Protein AF-A0A6I1G7W7-F1 (afdb_monomer_lite)

Secondary structure (DSSP, 8-state):
-PPPHHHHHHHHHHHHHHHHHHHHHS-TTSHHHHHHHHHHHHHHHHHHHTS-HHHHHH-TTS-HHHH--

Radius of gyration: 13.37 Å; chains: 1; bounding box: 28×28×34 Å

pLDDT: mean 93.45, std 9.61, range [44.25, 98.56]

Foldseek 3Di:
DQDALVVLVVLLVVLVVQLVVLCVVDHCVDPVSVVSNVVSLQSNLVSLVSHDPVVCVVPVVDPSVVSND

Sequence (69 aa):
MSRHDGDRLDDITAAIHAIRTHTERGPVSDALVRDAVRIRLLEIGEAVKALDAELTVSEPEIPWRQLTA

Structure (mmCIF, N/CA/C/O backbone):
data_AF-A0A6I1G7W7-F1
#
_entry.id   AF-A0A6I1G7W7-F1
#
loop_
_atom_site.group_PDB
_atom_site.id
_atom_site.type_symbol
_atom_site.label_atom_id
_atom_site.label_alt_id
_atom_site.label_comp_id
_atom_site.label_asym_id
_atom_site.label_entity_id
_atom_site.label_seq_id
_atom_site.pdbx_PDB_ins_code
_atom_site.Cartn_x
_atom_site.Cartn_y
_atom_site.Cartn_z
_atom_site.occupancy
_atom_site.B_iso_or_equiv
_atom_site.auth_seq_id
_atom_site.auth_comp_id
_atom_site.auth_asym_id
_atom_site.auth_atom_id
_atom_site.pdbx_PDB_model_num
ATOM 1 N N . MET A 1 1 ? 4.870 16.723 16.248 1.00 44.25 1 MET A N 1
ATOM 2 C CA . MET A 1 1 ? 3.570 16.788 15.552 1.00 44.25 1 MET A CA 1
ATOM 3 C C . MET A 1 1 ? 3.308 15.412 14.984 1.00 44.25 1 MET A C 1
ATOM 5 O O . MET A 1 1 ? 4.031 15.014 14.080 1.00 44.25 1 MET A O 1
ATOM 9 N N . SER A 1 2 ? 2.389 14.650 15.579 1.00 57.75 2 SER A N 1
ATOM 10 C CA . SER A 1 2 ? 1.947 13.393 14.966 1.00 57.75 2 SER A CA 1
ATOM 11 C C . SER A 1 2 ? 1.312 13.751 13.623 1.00 57.75 2 SER A C 1
ATOM 13 O O . SER A 1 2 ? 0.481 14.660 13.592 1.00 57.75 2 SER A O 1
ATOM 15 N N . ARG A 1 3 ? 1.739 13.122 12.520 1.00 64.94 3 ARG A N 1
ATOM 16 C CA . ARG A 1 3 ? 0.993 13.202 11.253 1.00 64.94 3 ARG A CA 1
ATOM 17 C C . ARG A 1 3 ? -0.451 12.771 11.515 1.00 64.94 3 ARG A C 1
ATOM 19 O O . ARG A 1 3 ? -0.676 11.944 12.401 1.00 64.94 3 ARG A O 1
ATOM 26 N N . HIS A 1 4 ? -1.412 13.353 10.807 1.00 88.56 4 HIS A N 1
ATOM 27 C CA . HIS A 1 4 ? -2.803 12.938 10.945 1.00 88.56 4 HIS A CA 1
ATOM 28 C C . HIS A 1 4 ? -2.995 11.607 10.211 1.00 88.56 4 HIS A C 1
ATOM 30 O O . HIS A 1 4 ? -2.318 11.355 9.216 1.00 88.56 4 HIS A O 1
ATOM 36 N N . ASP A 1 5 ? -3.892 10.742 10.679 1.00 90.81 5 ASP A N 1
ATOM 37 C CA . ASP A 1 5 ? -4.118 9.448 10.022 1.00 90.81 5 ASP A CA 1
ATOM 38 C C . ASP A 1 5 ? -4.610 9.594 8.583 1.00 90.81 5 ASP A C 1
ATOM 40 O O . ASP A 1 5 ? -4.272 8.763 7.749 1.00 90.81 5 ASP A O 1
ATOM 44 N N . GLY A 1 6 ? -5.288 10.701 8.261 1.00 92.81 6 GLY A N 1
ATOM 45 C CA . GLY A 1 6 ? -5.592 11.069 6.877 1.00 92.81 6 GLY A CA 1
ATOM 46 C C . GLY A 1 6 ? -4.345 11.117 5.986 1.00 92.81 6 GLY A C 1
ATOM 47 O O . GLY A 1 6 ? -4.328 10.472 4.944 1.00 92.81 6 GLY A O 1
ATOM 48 N N . ASP A 1 7 ? -3.259 11.758 6.438 1.00 94.12 7 ASP A N 1
ATOM 49 C CA . ASP A 1 7 ? -2.004 11.819 5.671 1.00 94.12 7 ASP A CA 1
ATOM 50 C C . ASP A 1 7 ? -1.414 10.416 5.447 1.00 94.12 7 ASP A C 1
ATOM 52 O O . ASP A 1 7 ? -0.827 10.133 4.406 1.00 94.12 7 ASP A O 1
ATOM 56 N N . ARG A 1 8 ? -1.563 9.514 6.428 1.00 94.81 8 ARG A N 1
ATOM 57 C CA . ARG A 1 8 ? -1.076 8.130 6.323 1.00 94.81 8 ARG A CA 1
ATOM 58 C C . ARG A 1 8 ? -1.915 7.308 5.353 1.00 94.81 8 ARG A C 1
ATOM 60 O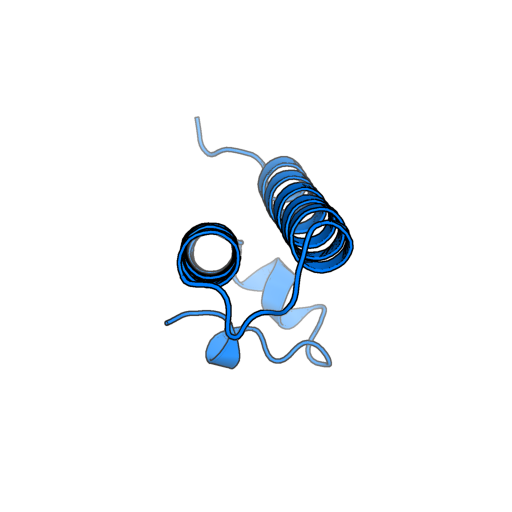 O . ARG A 1 8 ? -1.358 6.522 4.593 1.00 94.81 8 ARG A O 1
ATOM 67 N N . LEU A 1 9 ? -3.235 7.484 5.366 1.00 95.88 9 LEU A N 1
ATOM 68 C CA . LEU A 1 9 ? -4.137 6.849 4.406 1.00 95.88 9 LEU A CA 1
ATOM 69 C C . LEU A 1 9 ? -3.879 7.353 2.977 1.00 95.88 9 LEU A C 1
ATOM 71 O O . LEU A 1 9 ? -3.904 6.557 2.033 1.00 95.88 9 LEU A O 1
ATOM 75 N N . ASP A 1 10 ? -3.557 8.637 2.822 1.00 96.44 10 ASP A N 1
ATOM 76 C CA . ASP A 1 10 ? -3.140 9.216 1.544 1.00 96.44 10 ASP A CA 1
ATOM 77 C C . ASP A 1 10 ? -1.797 8.634 1.078 1.00 96.44 10 ASP A C 1
ATOM 79 O O . ASP A 1 10 ? -1.681 8.213 -0.076 1.00 96.44 10 ASP A O 1
ATOM 83 N N . ASP A 1 11 ? -0.811 8.512 1.974 1.00 95.75 11 ASP A N 1
ATOM 84 C CA . ASP A 1 11 ? 0.480 7.873 1.687 1.00 95.75 11 ASP A CA 1
ATOM 85 C C . ASP A 1 11 ? 0.290 6.395 1.261 1.00 95.75 11 ASP A C 1
ATOM 87 O O . ASP A 1 11 ? 0.877 5.947 0.269 1.00 95.75 11 ASP A O 1
ATOM 91 N N . ILE A 1 12 ? -0.590 5.641 1.938 1.00 97.00 12 ILE A N 1
ATOM 92 C CA . ILE A 1 12 ? -0.957 4.260 1.564 1.00 97.00 12 ILE A CA 1
ATOM 93 C C . ILE A 1 12 ? -1.584 4.228 0.164 1.00 97.00 12 ILE A C 1
ATOM 95 O O . ILE A 1 12 ? -1.207 3.405 -0.676 1.00 97.00 12 ILE A O 1
ATOM 99 N N . THR A 1 13 ? -2.517 5.137 -0.115 1.00 97.75 13 THR A N 1
ATOM 100 C CA . THR A 1 13 ? -3.189 5.237 -1.417 1.00 97.75 13 THR A CA 1
ATOM 101 C C . THR A 1 13 ? -2.185 5.548 -2.528 1.00 97.75 13 THR A C 1
ATOM 103 O O . THR A 1 13 ? -2.177 4.885 -3.571 1.00 97.75 13 THR A O 1
ATOM 106 N N . ALA A 1 14 ? -1.271 6.491 -2.293 1.00 98.19 14 ALA A N 1
ATOM 107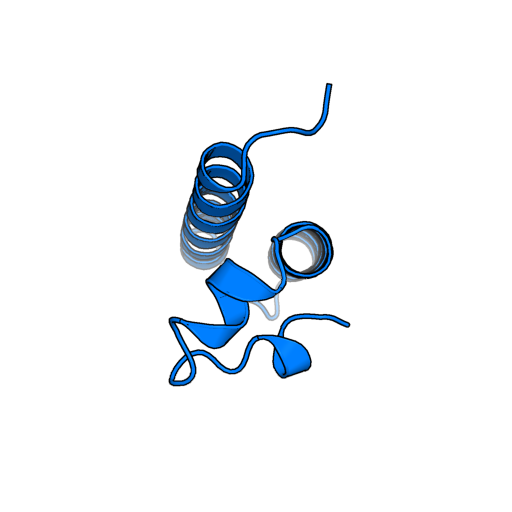 C CA . ALA A 1 14 ? -0.203 6.836 -3.223 1.00 98.19 14 ALA A CA 1
ATOM 108 C C . ALA A 1 14 ? 0.731 5.645 -3.498 1.00 98.19 14 ALA A C 1
ATOM 110 O O . ALA A 1 14 ? 1.065 5.376 -4.657 1.00 98.19 14 ALA A O 1
ATOM 111 N N . ALA A 1 15 ? 1.100 4.879 -2.467 1.00 98.25 15 ALA A N 1
ATOM 112 C CA . ALA A 1 15 ? 1.912 3.676 -2.619 1.00 98.25 15 ALA A CA 1
ATOM 113 C C . ALA A 1 15 ? 1.197 2.591 -3.449 1.00 98.25 15 ALA A C 1
ATOM 115 O O . ALA A 1 15 ? 1.814 1.987 -4.331 1.00 98.25 15 ALA A O 1
ATOM 116 N N . ILE A 1 16 ? -0.114 2.391 -3.257 1.00 98.25 16 ILE A N 1
ATOM 117 C CA . ILE A 1 16 ? -0.928 1.473 -4.076 1.00 98.25 16 ILE A CA 1
ATOM 118 C C . ILE A 1 16 ? -0.941 1.911 -5.550 1.00 98.25 16 ILE A C 1
ATOM 120 O O . ILE A 1 16 ? -0.756 1.082 -6.449 1.00 98.25 16 ILE A O 1
ATOM 124 N N . HIS A 1 17 ? -1.116 3.206 -5.829 1.00 98.56 17 HIS A N 1
ATOM 125 C CA . HIS A 1 17 ? -1.045 3.738 -7.195 1.00 98.56 17 HIS A CA 1
ATOM 126 C C . HIS A 1 17 ? 0.344 3.567 -7.823 1.00 98.56 17 HIS A C 1
ATOM 128 O O . HIS A 1 17 ? 0.451 3.233 -9.010 1.00 98.56 17 HIS A O 1
ATOM 134 N N . ALA A 1 18 ? 1.406 3.739 -7.034 1.00 98.44 18 ALA A N 1
ATOM 135 C CA . ALA A 1 18 ? 2.770 3.500 -7.485 1.00 98.44 18 ALA A CA 1
ATOM 136 C C . ALA A 1 18 ? 2.984 2.024 -7.855 1.00 98.44 18 ALA A C 1
ATOM 138 O O . ALA A 1 18 ? 3.527 1.749 -8.923 1.00 98.44 18 ALA A O 1
ATOM 139 N N . ILE A 1 19 ? 2.495 1.076 -7.044 1.00 98.38 19 ILE A N 1
ATOM 140 C CA . ILE A 1 19 ? 2.546 -0.364 -7.360 1.00 98.38 19 ILE A CA 1
ATOM 141 C C . ILE A 1 19 ? 1.890 -0.638 -8.717 1.00 98.38 19 ILE A C 1
ATOM 143 O O . ILE A 1 19 ? 2.521 -1.257 -9.572 1.00 98.38 19 ILE A O 1
ATOM 147 N N . ARG A 1 20 ? 0.674 -0.124 -8.952 1.00 98.19 20 ARG A N 1
ATOM 148 C CA . ARG A 1 20 ? -0.032 -0.290 -10.238 1.00 98.19 20 ARG A CA 1
ATOM 149 C C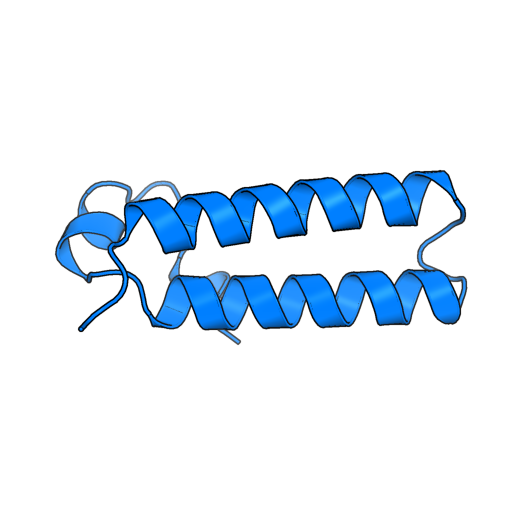 . ARG A 1 20 ? 0.798 0.247 -11.406 1.00 98.19 20 ARG A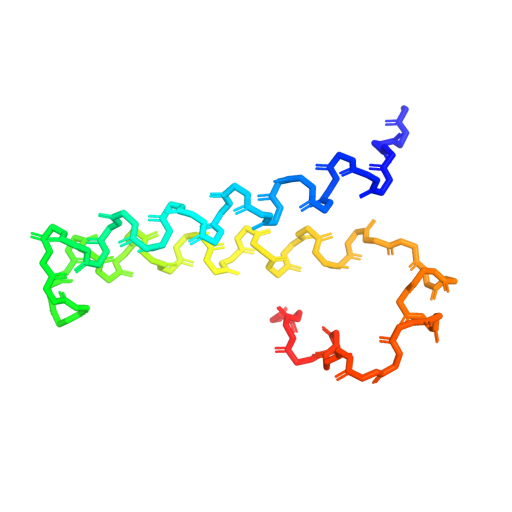 C 1
ATOM 151 O O . ARG A 1 20 ? 1.080 -0.491 -12.347 1.00 98.19 20 ARG A O 1
ATOM 158 N N . THR A 1 21 ? 1.294 1.477 -11.276 1.00 98.06 21 THR A N 1
ATOM 159 C CA . THR A 1 21 ? 2.166 2.118 -12.276 1.00 98.06 21 THR A CA 1
ATOM 160 C C . THR A 1 21 ? 3.433 1.302 -12.554 1.00 98.06 21 THR A C 1
ATOM 162 O O . THR A 1 21 ? 3.882 1.212 -13.695 1.00 98.06 21 THR A O 1
ATOM 165 N N . HIS A 1 22 ? 4.047 0.702 -11.529 1.00 97.81 22 HIS A N 1
ATOM 166 C CA . HIS A 1 22 ? 5.226 -0.147 -11.707 1.00 97.81 22 HIS A CA 1
ATOM 167 C C . HIS A 1 22 ? 4.885 -1.429 -12.473 1.00 97.81 22 HIS A C 1
ATOM 169 O O . HIS A 1 22 ? 5.624 -1.798 -13.383 1.00 97.81 22 HIS A O 1
ATOM 175 N N . THR A 1 23 ? 3.755 -2.068 -12.161 1.00 97.75 23 THR A N 1
ATOM 176 C CA . THR A 1 23 ? 3.318 -3.303 -12.833 1.00 97.75 23 THR A CA 1
ATOM 177 C C . THR A 1 23 ? 2.846 -3.098 -14.274 1.00 97.75 23 THR A C 1
ATOM 179 O O . THR A 1 23 ? 2.884 -4.034 -15.065 1.00 97.75 23 THR A O 1
ATOM 182 N N . GLU A 1 24 ? 2.462 -1.878 -14.655 1.00 97.69 24 GLU A N 1
ATOM 183 C CA . GLU A 1 24 ? 2.171 -1.527 -16.054 1.00 97.69 24 GLU A CA 1
ATOM 184 C C . GLU A 1 24 ? 3.439 -1.448 -16.918 1.00 97.69 24 GLU A C 1
ATOM 186 O O . GLU A 1 24 ? 3.380 -1.634 -18.132 1.00 97.69 24 GLU A O 1
ATOM 191 N N . ARG A 1 25 ? 4.604 -1.190 -16.306 1.00 95.06 25 ARG A N 1
ATOM 192 C CA . ARG A 1 25 ? 5.892 -1.071 -17.014 1.00 95.06 25 ARG A CA 1
ATOM 193 C C . ARG A 1 25 ? 6.563 -2.417 -17.277 1.00 95.06 25 ARG A C 1
ATOM 195 O O . ARG A 1 25 ? 7.453 -2.488 -18.120 1.00 95.06 25 ARG A O 1
ATOM 202 N N . GLY A 1 26 ? 6.171 -3.464 -16.557 1.00 96.38 26 GLY A N 1
ATOM 203 C CA . GLY A 1 26 ? 6.734 -4.800 -16.706 1.00 96.38 26 GLY A CA 1
ATOM 204 C C . GLY A 1 26 ? 6.206 -5.787 -15.663 1.00 96.38 26 GLY A C 1
ATOM 205 O O . GLY A 1 26 ? 5.584 -5.385 -14.678 1.00 96.38 26 GLY A O 1
ATOM 206 N N . PRO A 1 27 ? 6.441 -7.094 -15.859 1.00 97.12 27 PRO A N 1
ATOM 207 C CA . PRO A 1 27 ? 5.977 -8.117 -14.931 1.00 97.12 27 PRO A CA 1
ATOM 208 C C . PRO A 1 27 ? 6.754 -8.068 -13.608 1.00 97.12 27 PRO A C 1
ATOM 210 O O . PRO A 1 27 ? 7.934 -7.742 -13.580 1.00 97.12 27 PRO A O 1
ATOM 213 N N . VAL A 1 28 ? 6.133 -8.509 -12.510 1.00 96.44 28 VAL A N 1
ATOM 214 C CA . VAL A 1 28 ? 6.774 -8.599 -11.176 1.00 96.44 28 VAL A CA 1
ATOM 215 C C . VAL A 1 28 ? 7.935 -9.614 -11.136 1.00 96.44 28 VAL A C 1
ATOM 217 O O . VAL A 1 28 ? 8.718 -9.640 -10.190 1.00 96.44 28 VAL A O 1
ATOM 220 N N . SER A 1 29 ? 8.089 -10.461 -12.157 1.00 96.81 29 SER A N 1
ATOM 221 C CA . SER A 1 29 ? 9.283 -11.300 -12.315 1.00 96.81 29 SER A CA 1
ATOM 222 C C . SER A 1 29 ? 10.536 -10.489 -12.672 1.00 96.81 29 SER A C 1
ATOM 224 O O . SER A 1 29 ? 11.643 -10.931 -12.353 1.00 96.81 29 SER A O 1
ATOM 226 N N . ASP A 1 30 ? 10.379 -9.307 -13.277 1.00 98.31 30 ASP A N 1
ATOM 227 C CA . ASP A 1 30 ? 11.469 -8.365 -13.526 1.00 98.31 30 ASP A CA 1
ATOM 228 C C . ASP A 1 30 ? 12.027 -7.836 -12.199 1.00 98.31 30 ASP A C 1
ATOM 230 O O . ASP A 1 30 ? 11.279 -7.446 -11.301 1.00 98.31 30 ASP A O 1
ATOM 234 N N . ALA A 1 31 ? 13.354 -7.834 -12.055 1.00 97.75 31 ALA A N 1
ATOM 235 C CA . ALA A 1 31 ? 14.001 -7.465 -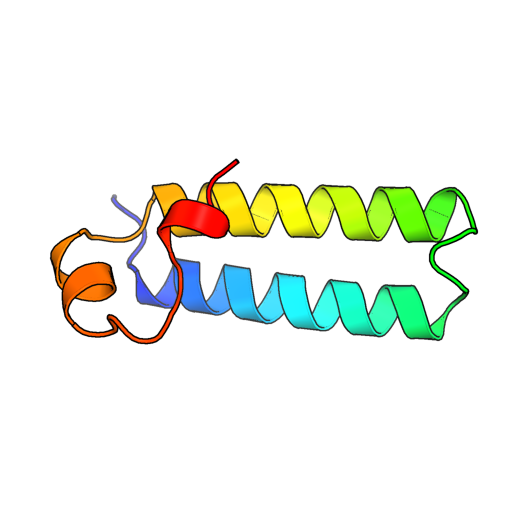10.802 1.00 97.75 31 ALA A CA 1
ATOM 236 C C . ALA A 1 31 ? 13.728 -6.012 -10.386 1.00 97.75 31 ALA A C 1
ATOM 238 O O . ALA A 1 31 ? 13.464 -5.769 -9.210 1.00 97.75 31 ALA A O 1
ATOM 239 N N . LEU A 1 32 ? 13.730 -5.070 -11.333 1.00 97.69 32 LEU A N 1
ATOM 240 C CA . LEU A 1 32 ? 13.488 -3.657 -11.046 1.00 97.69 32 LEU A CA 1
ATOM 241 C C . LEU A 1 32 ? 12.031 -3.418 -10.655 1.00 97.69 32 LEU A C 1
ATOM 243 O O . LEU A 1 32 ? 11.768 -2.715 -9.680 1.00 97.69 32 LEU A O 1
ATOM 247 N N . VAL A 1 33 ? 11.084 -4.029 -11.374 1.00 98.31 33 VAL A N 1
ATOM 248 C CA . VAL A 1 33 ? 9.658 -3.932 -11.023 1.00 98.31 33 VAL A CA 1
ATOM 249 C C . VAL A 1 33 ? 9.412 -4.555 -9.654 1.00 98.31 33 VAL A C 1
ATOM 251 O O . VAL A 1 33 ? 8.756 -3.949 -8.810 1.00 98.31 33 VAL A O 1
ATOM 254 N N . ARG A 1 34 ? 9.972 -5.740 -9.399 1.00 98.19 34 ARG A N 1
ATOM 255 C CA . ARG A 1 34 ? 9.836 -6.437 -8.119 1.00 98.19 34 ARG A CA 1
ATOM 256 C C . ARG A 1 34 ? 10.343 -5.603 -6.952 1.00 98.19 34 ARG A C 1
ATOM 258 O O . ARG A 1 34 ? 9.660 -5.518 -5.936 1.00 98.19 34 ARG A O 1
ATOM 265 N N . ASP A 1 35 ? 11.522 -5.007 -7.080 1.00 98.31 35 ASP A N 1
ATOM 266 C CA . ASP A 1 35 ? 12.122 -4.237 -5.992 1.00 98.31 35 ASP A CA 1
ATOM 267 C C . ASP A 1 35 ? 11.384 -2.905 -5.779 1.00 98.31 35 ASP A C 1
ATOM 269 O O . ASP A 1 35 ? 11.152 -2.514 -4.634 1.00 98.31 35 ASP A O 1
ATOM 273 N N . ALA A 1 36 ? 10.882 -2.280 -6.852 1.00 98.19 36 ALA A N 1
ATOM 274 C CA . ALA A 1 36 ? 9.985 -1.130 -6.757 1.00 98.19 36 ALA A CA 1
ATOM 275 C C . ALA A 1 36 ? 8.652 -1.478 -6.066 1.00 98.19 36 ALA A C 1
ATOM 277 O O . ALA A 1 36 ? 8.181 -0.723 -5.223 1.00 98.19 36 ALA A O 1
ATOM 278 N N . VAL A 1 37 ? 8.050 -2.634 -6.359 1.00 98.25 37 VAL A N 1
ATOM 279 C CA . VAL A 1 37 ? 6.833 -3.091 -5.666 1.00 98.25 37 VAL A CA 1
ATOM 280 C C . VAL A 1 37 ? 7.119 -3.387 -4.192 1.00 98.25 37 VAL A C 1
ATOM 282 O O . VAL A 1 37 ? 6.342 -2.992 -3.325 1.00 98.25 37 VAL A O 1
ATOM 285 N N . ARG A 1 38 ? 8.246 -4.038 -3.883 1.00 97.56 38 ARG A N 1
ATOM 286 C CA . ARG A 1 38 ? 8.633 -4.385 -2.506 1.00 97.56 38 ARG A CA 1
ATOM 287 C C . ARG A 1 38 ? 8.783 -3.165 -1.609 1.00 97.56 38 ARG A C 1
ATOM 289 O O . ARG A 1 38 ? 8.273 -3.198 -0.494 1.00 97.56 38 ARG A O 1
ATOM 296 N N . ILE A 1 39 ? 9.446 -2.105 -2.077 1.00 97.88 39 ILE A N 1
ATOM 297 C CA . ILE A 1 39 ? 9.604 -0.899 -1.255 1.00 97.88 39 ILE A CA 1
ATOM 298 C C . ILE A 1 39 ? 8.251 -0.235 -0.974 1.00 97.88 39 ILE A C 1
ATOM 300 O O . ILE A 1 39 ? 8.006 0.165 0.157 1.00 97.88 39 ILE A O 1
ATOM 304 N N . ARG A 1 40 ? 7.326 -0.217 -1.943 1.00 98.19 40 ARG A N 1
ATOM 305 C CA . ARG A 1 40 ? 5.968 0.308 -1.722 1.00 98.19 40 ARG A CA 1
ATOM 306 C C . ARG A 1 40 ? 5.164 -0.539 -0.740 1.00 98.19 40 ARG A C 1
ATOM 308 O O . ARG A 1 40 ? 4.446 0.013 0.083 1.00 98.19 40 ARG A O 1
ATOM 315 N N . LEU A 1 41 ? 5.301 -1.864 -0.781 1.00 97.38 41 LEU A N 1
ATOM 316 C CA . LEU A 1 41 ? 4.672 -2.743 0.212 1.00 97.38 41 LEU A CA 1
ATOM 317 C C . LEU A 1 41 ? 5.242 -2.521 1.620 1.00 97.38 41 LEU A C 1
ATOM 319 O O . LEU A 1 41 ? 4.480 -2.521 2.583 1.00 97.38 41 LEU A O 1
ATOM 323 N N . LEU A 1 42 ? 6.555 -2.290 1.741 1.00 96.81 42 LEU A N 1
ATOM 324 C CA . LEU A 1 42 ? 7.183 -1.937 3.017 1.00 96.81 42 LEU A CA 1
ATOM 325 C C . LEU A 1 42 ? 6.638 -0.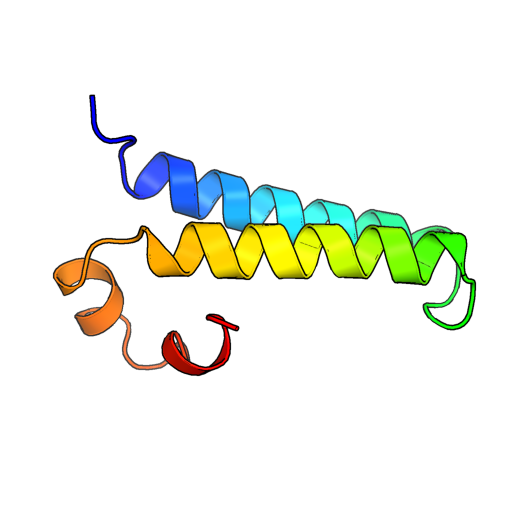605 3.550 1.00 96.81 42 LEU A C 1
ATOM 327 O O . LEU A 1 42 ? 6.234 -0.533 4.705 1.00 96.81 42 LEU A O 1
ATOM 331 N N . GLU A 1 43 ? 6.579 0.426 2.704 1.00 96.81 43 GLU A N 1
ATOM 332 C CA . GLU A 1 43 ? 6.019 1.738 3.058 1.00 96.81 43 GLU A CA 1
ATOM 333 C C . GLU A 1 43 ? 4.559 1.636 3.525 1.00 96.81 43 GLU A C 1
ATOM 335 O O . GLU A 1 43 ? 4.204 2.242 4.533 1.00 96.81 43 GLU A O 1
ATOM 340 N N . ILE A 1 44 ? 3.730 0.830 2.847 1.00 97.50 44 ILE A N 1
ATOM 341 C CA . ILE A 1 44 ? 2.343 0.567 3.265 1.00 97.50 44 ILE A CA 1
ATOM 342 C C . ILE A 1 44 ? 2.314 -0.059 4.661 1.00 97.50 44 ILE A C 1
ATOM 344 O O . ILE A 1 44 ? 1.571 0.410 5.520 1.00 97.50 44 ILE A O 1
ATOM 348 N N . GLY A 1 45 ? 3.125 -1.090 4.908 1.00 95.94 45 GLY A N 1
ATOM 349 C CA . GLY A 1 45 ? 3.171 -1.747 6.214 1.00 95.94 45 GLY A CA 1
ATOM 350 C C . GLY A 1 45 ? 3.575 -0.793 7.339 1.00 95.94 45 GLY A C 1
ATOM 351 O O . GLY A 1 45 ? 2.948 -0.793 8.397 1.00 95.94 45 GLY A O 1
ATOM 352 N N . GLU A 1 46 ? 4.568 0.065 7.103 1.00 95.25 46 GLU A N 1
ATOM 353 C CA . GLU A 1 46 ? 4.999 1.079 8.073 1.00 95.25 46 GLU A CA 1
ATOM 354 C C . GLU A 1 46 ? 3.938 2.162 8.308 1.00 95.25 46 GLU A C 1
ATOM 356 O O . GLU A 1 46 ? 3.705 2.561 9.450 1.00 95.25 46 GLU A O 1
ATOM 361 N N . ALA A 1 47 ? 3.240 2.602 7.259 1.00 95.00 47 ALA A N 1
ATOM 362 C CA . ALA A 1 47 ? 2.141 3.550 7.398 1.00 95.00 47 ALA A CA 1
ATOM 363 C C . ALA A 1 47 ? 0.985 2.956 8.220 1.00 95.00 47 ALA A C 1
ATOM 365 O O . ALA A 1 47 ? 0.484 3.626 9.122 1.00 95.00 47 ALA A O 1
ATOM 366 N N . VAL A 1 48 ? 0.621 1.689 7.976 1.00 95.75 48 VAL A N 1
ATOM 367 C CA . VAL A 1 48 ? -0.428 0.983 8.731 1.00 95.75 48 VAL A CA 1
ATOM 368 C C . VAL A 1 48 ? -0.054 0.825 10.207 1.00 95.75 48 VAL A C 1
ATOM 370 O O . VAL A 1 48 ? -0.899 1.058 11.066 1.00 95.75 48 VAL A O 1
ATOM 373 N N . LYS A 1 49 ? 1.206 0.493 10.531 1.00 93.81 49 LYS A N 1
ATOM 374 C CA . LYS A 1 49 ? 1.684 0.404 11.930 1.00 93.81 49 LYS A CA 1
ATOM 375 C C . LYS A 1 49 ? 1.517 1.710 12.707 1.00 93.81 49 LYS A C 1
ATOM 377 O O . LYS A 1 49 ? 1.467 1.682 13.934 1.00 93.81 49 LYS A O 1
ATOM 382 N N . ALA A 1 50 ? 1.494 2.837 12.002 1.00 93.56 50 ALA A N 1
ATOM 383 C CA . ALA A 1 50 ? 1.426 4.166 12.587 1.00 93.56 50 ALA A CA 1
ATOM 384 C C . ALA A 1 50 ? 0.006 4.764 12.617 1.00 93.56 50 ALA A C 1
ATOM 386 O O . ALA A 1 50 ? -0.128 5.901 13.071 1.00 93.56 50 ALA A O 1
ATOM 387 N N . LEU A 1 51 ? -1.013 4.045 12.126 1.00 94.56 51 LEU A N 1
ATOM 388 C CA . LEU A 1 51 ? -2.421 4.441 12.243 1.00 94.56 51 LEU A CA 1
ATOM 389 C C . LEU A 1 51 ? -2.916 4.286 13.683 1.00 94.56 51 LEU A C 1
ATOM 391 O O . LEU A 1 51 ? -2.455 3.406 14.417 1.00 94.56 51 LEU A O 1
ATOM 395 N N . ASP A 1 52 ? -3.887 5.110 14.073 1.00 94.19 52 ASP A N 1
ATOM 396 C CA . ASP A 1 52 ? -4.532 4.974 15.370 1.00 94.19 52 ASP A CA 1
ATOM 397 C C . ASP A 1 52 ? -5.327 3.658 15.489 1.00 94.19 52 ASP A C 1
ATOM 399 O O . ASP A 1 52 ? -5.934 3.144 14.540 1.00 94.19 52 ASP A O 1
ATOM 403 N N . ALA A 1 53 ? -5.319 3.088 16.694 1.00 91.75 53 ALA A N 1
ATOM 404 C CA . ALA A 1 53 ? -6.010 1.840 16.974 1.00 91.75 53 ALA A CA 1
ATOM 405 C C . ALA A 1 53 ? -7.537 1.986 16.867 1.00 91.75 53 ALA A C 1
ATOM 407 O O . ALA A 1 53 ? -8.190 1.053 16.404 1.00 91.75 53 ALA A O 1
ATOM 408 N N . GLU A 1 54 ? -8.109 3.132 17.243 1.00 93.56 54 GLU A N 1
ATOM 409 C CA . GLU A 1 54 ? -9.546 3.396 17.124 1.00 93.56 54 GLU A CA 1
ATOM 410 C C . GLU A 1 54 ? -9.990 3.367 15.656 1.00 93.56 54 GLU A C 1
ATOM 412 O O . GLU A 1 54 ? -11.008 2.749 15.342 1.00 93.56 54 GLU A O 1
ATOM 417 N N . LEU A 1 55 ? -9.182 3.933 14.751 1.00 93.44 55 LEU A N 1
ATOM 418 C CA . LEU A 1 55 ? -9.436 3.909 13.307 1.00 93.44 55 LEU A CA 1
ATOM 419 C C . LEU A 1 55 ? -9.383 2.485 12.736 1.00 93.44 55 LEU A C 1
ATOM 421 O O . LEU A 1 55 ? -10.244 2.079 11.962 1.00 93.44 55 LEU A O 1
ATOM 425 N N . THR A 1 56 ? -8.375 1.695 13.108 1.00 94.38 56 THR A N 1
ATOM 426 C CA . THR A 1 56 ? -8.282 0.313 12.598 1.00 94.38 56 THR A CA 1
ATOM 427 C C . THR A 1 56 ? -9.388 -0.592 13.153 1.00 94.38 56 THR A C 1
ATOM 429 O O . THR A 1 56 ? -9.837 -1.505 12.463 1.00 94.38 56 THR A O 1
ATOM 432 N N . VAL A 1 57 ? -9.867 -0.332 14.375 1.00 95.00 57 VAL A N 1
ATOM 433 C CA . VAL A 1 57 ? -11.003 -1.046 14.982 1.00 95.00 57 VAL A CA 1
ATOM 434 C C . VAL A 1 57 ? -12.335 -0.668 14.330 1.00 95.00 57 VAL A C 1
ATOM 436 O O . VAL A 1 57 ? -13.212 -1.529 14.251 1.00 95.00 57 VAL A O 1
ATOM 439 N N . SER A 1 58 ? -12.502 0.571 13.847 1.00 95.31 58 SER A N 1
ATOM 440 C CA . SER A 1 58 ? -13.735 0.983 13.161 1.00 95.31 58 SER A CA 1
ATOM 441 C C . SER A 1 58 ? -13.914 0.345 11.782 1.00 95.31 58 SER A C 1
ATOM 443 O O . SER A 1 58 ? -15.038 0.302 11.297 1.00 95.31 58 SER A O 1
ATOM 445 N N . GLU A 1 59 ? -12.843 -0.190 11.186 1.00 95.19 59 GLU A N 1
ATOM 446 C CA . GLU A 1 59 ? -12.835 -0.822 9.857 1.00 95.19 59 GLU A CA 1
ATOM 447 C C . GLU A 1 59 ? -12.357 -2.294 9.931 1.00 95.19 59 GLU A C 1
ATOM 449 O O . GLU A 1 59 ? -11.273 -2.628 9.437 1.00 95.19 59 GLU A O 1
ATOM 454 N N . PRO A 1 60 ? -13.118 -3.203 10.574 1.00 94.50 60 PRO A N 1
ATOM 455 C CA . PRO A 1 60 ? -12.668 -4.565 10.886 1.00 94.50 60 PRO A CA 1
ATOM 456 C C . PRO A 1 60 ? -12.590 -5.502 9.669 1.00 94.50 60 PRO A C 1
ATOM 458 O O . PRO A 1 60 ? -11.941 -6.548 9.734 1.00 94.50 60 PRO A O 1
ATOM 461 N N . GLU A 1 61 ? -13.237 -5.141 8.561 1.00 96.38 61 GLU A N 1
ATOM 462 C CA . GLU A 1 61 ? -13.192 -5.870 7.285 1.00 96.38 61 GLU A CA 1
ATOM 463 C C . GLU A 1 61 ? -11.806 -5.819 6.633 1.00 96.38 61 GLU A C 1
ATOM 465 O O . GLU A 1 61 ? -11.452 -6.705 5.847 1.00 96.38 61 GLU A O 1
ATOM 470 N N . ILE A 1 62 ? -11.009 -4.798 6.954 1.00 94.06 62 ILE A N 1
ATOM 471 C CA . ILE A 1 62 ? -9.646 -4.672 6.456 1.00 94.06 62 ILE A CA 1
ATOM 472 C C . ILE A 1 62 ? -8.721 -5.484 7.375 1.00 94.06 62 ILE A C 1
ATOM 474 O O . ILE A 1 62 ? -8.689 -5.265 8.588 1.00 94.06 62 ILE A O 1
ATOM 478 N N . PRO A 1 63 ? -7.912 -6.416 6.837 1.00 93.94 63 PRO A N 1
ATOM 479 C CA . PRO A 1 63 ? -7.036 -7.257 7.643 1.00 93.94 63 PRO A CA 1
ATOM 480 C C . PRO A 1 63 ? -5.764 -6.502 8.068 1.00 93.94 63 PRO A C 1
ATOM 482 O O . PRO A 1 63 ? -4.653 -6.913 7.739 1.00 93.94 63 PRO A O 1
ATOM 485 N N . TRP A 1 64 ? -5.900 -5.407 8.822 1.00 94.19 64 TRP A N 1
ATOM 486 C CA . TRP A 1 64 ? -4.809 -4.490 9.188 1.00 94.19 64 TRP A CA 1
ATOM 487 C C . TRP A 1 64 ? -3.557 -5.200 9.719 1.00 94.19 64 TRP A C 1
ATOM 489 O O . TRP A 1 64 ? -2.445 -4.913 9.285 1.00 94.19 64 TRP A O 1
ATOM 499 N N . ARG A 1 65 ? -3.733 -6.206 10.586 1.00 90.81 65 ARG A N 1
ATOM 500 C CA . ARG A 1 65 ? -2.625 -6.989 11.169 1.00 90.81 65 ARG A CA 1
ATOM 501 C C . ARG A 1 65 ? -1.834 -7.821 10.159 1.00 90.81 65 ARG A C 1
ATOM 503 O O . ARG A 1 65 ? -0.705 -8.191 10.446 1.00 90.81 65 ARG A O 1
ATOM 510 N N . GLN A 1 66 ? -2.421 -8.161 9.013 1.00 93.00 66 GLN A N 1
ATOM 511 C CA . GLN A 1 66 ? -1.726 -8.886 7.944 1.00 93.00 66 GLN A CA 1
ATOM 512 C C . GLN A 1 66 ? -0.919 -7.943 7.045 1.00 93.00 66 GLN A C 1
ATOM 514 O O . GLN A 1 66 ? -0.028 -8.398 6.333 1.00 93.00 66 GLN A O 1
ATOM 519 N N . LEU A 1 67 ? -1.235 -6.643 7.066 1.00 89.56 67 LEU A N 1
ATOM 520 C CA . LEU A 1 67 ? -0.538 -5.616 6.289 1.00 89.56 67 LEU A CA 1
ATOM 521 C C . LEU A 1 67 ? 0.719 -5.109 7.006 1.00 89.56 67 LEU A C 1
ATOM 523 O O . LEU A 1 67 ? 1.632 -4.598 6.362 1.00 89.56 67 LEU A O 1
ATOM 527 N N . THR A 1 68 ? 0.786 -5.265 8.327 1.00 84.69 68 THR A N 1
ATOM 528 C CA . THR A 1 68 ? 1.968 -4.938 9.125 1.00 84.69 68 THR A CA 1
ATOM 529 C C . THR A 1 68 ? 2.935 -6.123 9.128 1.00 84.69 68 THR A C 1
ATOM 531 O O . THR A 1 68 ? 2.647 -7.141 9.755 1.00 84.69 68 THR A O 1
ATOM 534 N N . ALA A 1 69 ? 4.056 -5.995 8.413 1.00 60.91 69 ALA A N 1
ATOM 535 C CA . ALA A 1 69 ? 5.147 -6.978 8.414 1.00 60.91 69 ALA A CA 1
ATOM 536 C C . ALA A 1 69 ? 5.942 -6.981 9.727 1.00 60.91 69 ALA A C 1
ATOM 538 O O . ALA A 1 69 ? 6.176 -5.874 10.273 1.00 60.91 69 ALA A O 1
#